Protein AF-A0A6B2BZ85-F1 (afdb_monomer_lite)

Sequence (159 aa):
MDSVDVLLFEHSIIRLKSKELSEIKNALDGFIPFNEFVINCHAKHEDEIVFPILMKKEEDDQEFIKYVKRISADHKLIATLGGNIEKWINEKNFEMLERRIPLYFKTLLEHNLNEEKDIFVRWKPEYAVPFKHIINSFGAENYRSITGASDEMILKYYL

Foldseek 3Di:
DFLLVVLVLVLVLLVVVLVQCLDVVSVLPPLLLVLLCVQQFNLCSCVVAQLVLQCVVPVVCPVLNVVSVVLNVVSVVLNVLSVVLVVCSVVVVVVCNNVRSNVSSVSVNVSSVCCVPRPSVSDDPVSGDQPLVSCVVSPVVSVCVRSVDDPCNCVVRRD

Structure (mmCIF, N/CA/C/O backbone):
data_AF-A0A6B2BZ85-F1
#
_entry.id   AF-A0A6B2BZ85-F1
#
loop_
_atom_site.group_PDB
_atom_site.id
_atom_site.type_symbol
_atom_site.label_atom_id
_atom_site.label_alt_id
_atom_site.label_comp_id
_atom_site.label_asym_id
_atom_site.label_entity_id
_atom_site.label_seq_id
_atom_site.pdbx_PDB_ins_code
_atom_site.Cartn_x
_atom_site.Cartn_y
_atom_site.Cartn_z
_atom_site.occupancy
_atom_site.B_iso_or_equiv
_atom_site.auth_seq_id
_atom_site.auth_comp_id
_atom_site.auth_asym_id
_atom_site.auth_atom_id
_atom_site.pdbx_PDB_model_num
ATOM 1 N N . MET A 1 1 ? 1.434 10.844 -15.929 1.00 71.62 1 MET A N 1
ATOM 2 C CA . MET A 1 1 ? 1.545 10.069 -14.693 1.00 71.62 1 MET A CA 1
ATOM 3 C C . MET A 1 1 ? 1.754 8.640 -15.126 1.00 71.62 1 MET A C 1
ATOM 5 O O . MET A 1 1 ? 0.877 8.100 -15.794 1.00 71.62 1 MET A O 1
ATOM 9 N N . ASP A 1 2 ? 2.950 8.110 -14.915 1.00 84.25 2 ASP A N 1
ATOM 10 C CA . ASP A 1 2 ? 3.211 6.685 -15.103 1.00 84.25 2 ASP A CA 1
ATOM 11 C C . ASP A 1 2 ? 2.876 5.892 -13.824 1.00 84.25 2 ASP A C 1
ATOM 13 O O . ASP A 1 2 ? 2.292 6.433 -12.884 1.00 84.25 2 ASP A O 1
ATOM 17 N N . SER A 1 3 ? 3.187 4.591 -13.808 1.00 87.62 3 SER A N 1
ATOM 18 C CA . SER A 1 3 ? 2.885 3.726 -12.660 1.00 87.62 3 SER A CA 1
ATOM 19 C C . SER A 1 3 ? 3.540 4.204 -11.361 1.00 87.62 3 SER A C 1
ATOM 21 O O . SER A 1 3 ? 2.891 4.176 -10.322 1.00 87.62 3 SER A O 1
ATOM 23 N N . VAL A 1 4 ? 4.792 4.665 -11.407 1.00 92.19 4 VAL A N 1
ATOM 24 C CA . VAL A 1 4 ? 5.512 5.099 -10.203 1.00 92.19 4 VAL A CA 1
ATOM 25 C C . VAL A 1 4 ? 5.047 6.476 -9.756 1.00 92.19 4 VAL A C 1
ATOM 27 O O . VAL A 1 4 ? 4.894 6.694 -8.558 1.00 92.19 4 VAL A O 1
ATOM 30 N N . ASP A 1 5 ? 4.732 7.383 -10.683 1.00 90.94 5 ASP A N 1
ATOM 31 C CA . ASP A 1 5 ? 4.134 8.667 -10.309 1.00 90.94 5 ASP A CA 1
ATOM 32 C C . ASP A 1 5 ? 2.831 8.477 -9.504 1.00 90.94 5 ASP A C 1
ATOM 34 O O . ASP A 1 5 ? 2.557 9.228 -8.565 1.00 90.94 5 ASP A O 1
ATOM 38 N N . VAL A 1 6 ? 2.024 7.470 -9.863 1.00 90.25 6 VAL A N 1
ATOM 39 C CA . VAL A 1 6 ? 0.812 7.123 -9.110 1.00 90.25 6 VAL A CA 1
ATOM 40 C C . VAL A 1 6 ? 1.142 6.570 -7.737 1.00 90.25 6 VAL A C 1
ATOM 42 O O . VAL A 1 6 ? 0.577 7.059 -6.765 1.00 90.25 6 VAL A O 1
ATOM 45 N N . LEU A 1 7 ? 2.065 5.617 -7.630 1.00 94.88 7 LEU A N 1
ATOM 46 C CA . LEU A 1 7 ? 2.458 5.064 -6.332 1.00 94.88 7 LEU A CA 1
ATOM 47 C C . LEU A 1 7 ? 3.015 6.156 -5.404 1.00 94.88 7 LEU A C 1
ATOM 49 O O . LEU A 1 7 ? 2.666 6.209 -4.231 1.00 94.88 7 LEU A O 1
ATOM 53 N N . LEU A 1 8 ? 3.773 7.123 -5.930 1.00 96.06 8 LEU A N 1
ATOM 54 C CA . LEU A 1 8 ? 4.251 8.286 -5.169 1.00 96.06 8 LEU A CA 1
ATOM 55 C C . LEU A 1 8 ? 3.119 9.226 -4.719 1.00 96.06 8 LEU A C 1
ATOM 57 O O . LEU A 1 8 ? 3.159 9.806 -3.621 1.00 96.06 8 LEU A O 1
ATOM 61 N N . PHE A 1 9 ? 2.095 9.397 -5.557 1.00 94.62 9 PHE A N 1
ATOM 62 C CA . PHE A 1 9 ? 0.868 10.079 -5.155 1.00 94.62 9 PHE A CA 1
ATOM 63 C C . PHE A 1 9 ? 0.168 9.306 -4.028 1.00 94.62 9 PHE A C 1
ATOM 65 O O . PHE A 1 9 ? -0.152 9.895 -2.994 1.00 94.62 9 PHE A O 1
ATOM 72 N N . GLU A 1 10 ? 0.016 7.992 -4.165 1.00 96.19 10 GLU A N 1
ATOM 73 C CA . GLU A 1 10 ? -0.595 7.117 -3.164 1.00 96.19 10 GLU A CA 1
ATOM 74 C C . GLU A 1 10 ? 0.182 7.113 -1.846 1.00 96.19 10 GLU A C 1
ATOM 76 O O . GLU A 1 10 ? -0.433 7.272 -0.797 1.00 96.19 10 GLU A O 1
ATOM 81 N N . HIS A 1 11 ? 1.516 7.093 -1.865 1.00 98.50 11 HIS A N 1
ATOM 82 C CA . HIS A 1 11 ? 2.356 7.267 -0.674 1.00 98.50 11 HIS A CA 1
ATOM 83 C C . HIS A 1 11 ? 2.076 8.591 0.032 1.00 98.50 11 HIS A C 1
ATOM 85 O O . HIS A 1 11 ? 2.084 8.686 1.263 1.00 98.50 11 HIS A O 1
ATOM 91 N N . SER A 1 12 ? 1.804 9.646 -0.738 1.00 98.19 12 SER A N 1
ATOM 92 C CA . SER A 1 12 ? 1.431 10.941 -0.175 1.00 98.19 12 SER A CA 1
ATOM 93 C C . SER A 1 12 ? 0.069 10.888 0.510 1.00 98.19 12 SER A C 1
ATOM 95 O O . SER A 1 12 ? -0.072 11.427 1.611 1.00 98.19 12 SER A O 1
ATOM 97 N N . ILE A 1 13 ? -0.897 10.174 -0.070 1.00 97.94 13 ILE A N 1
ATOM 98 C CA . ILE A 1 13 ? -2.193 9.902 0.561 1.00 97.94 13 ILE A CA 1
ATOM 99 C C . ILE A 1 13 ? -2.022 9.038 1.814 1.00 97.94 13 ILE A C 1
ATOM 101 O O . ILE A 1 13 ? -2.540 9.399 2.870 1.00 97.94 13 ILE A O 1
ATOM 105 N N . ILE A 1 14 ? -1.247 7.956 1.745 1.00 98.56 14 ILE A N 1
ATOM 106 C CA . ILE A 1 14 ? -0.941 7.061 2.865 1.00 98.56 14 ILE A CA 1
ATOM 107 C C . ILE A 1 14 ? -0.318 7.848 4.019 1.00 98.56 14 ILE A C 1
ATOM 109 O O . ILE A 1 14 ? -0.748 7.695 5.161 1.00 98.56 14 ILE A O 1
ATOM 113 N N . ARG A 1 15 ? 0.624 8.760 3.753 1.00 98.38 15 ARG A N 1
ATOM 114 C CA . ARG A 1 15 ? 1.203 9.657 4.769 1.00 98.38 15 ARG A CA 1
ATOM 115 C C . ARG A 1 15 ? 0.160 10.545 5.446 1.00 98.38 15 ARG A C 1
ATOM 117 O O . ARG A 1 15 ? 0.239 10.756 6.657 1.00 98.38 15 ARG A O 1
ATOM 124 N N . LEU A 1 16 ? -0.799 11.082 4.694 1.00 97.69 16 LEU A N 1
ATOM 125 C CA . LEU A 1 16 ? -1.871 11.916 5.248 1.00 97.69 16 LEU A CA 1
ATOM 126 C C . LEU A 1 16 ? -2.854 11.080 6.074 1.00 97.69 16 LEU A C 1
ATOM 128 O O . LEU A 1 16 ? -3.116 11.410 7.232 1.00 97.69 16 LEU A O 1
ATOM 132 N N . LYS A 1 17 ? -3.323 9.963 5.514 1.00 97.50 17 LYS A N 1
ATOM 133 C CA . LYS A 1 17 ? -4.248 9.036 6.168 1.00 97.50 17 LYS A CA 1
ATOM 134 C C . LYS A 1 17 ? -3.648 8.387 7.404 1.00 97.50 17 LYS A C 1
ATOM 136 O O . LYS A 1 17 ? -4.340 8.273 8.405 1.00 97.50 17 LYS A O 1
ATOM 141 N N . SER A 1 18 ? -2.355 8.074 7.402 1.00 96.75 18 SER A N 1
ATOM 142 C CA . SER A 1 18 ? -1.669 7.555 8.590 1.00 96.75 18 SER A CA 1
ATOM 143 C C . SER A 1 18 ? -1.749 8.524 9.767 1.00 96.75 18 SER A C 1
ATOM 145 O O . SER A 1 18 ? -1.922 8.092 10.901 1.00 96.75 18 SER A O 1
ATOM 147 N N . LYS A 1 19 ? -1.664 9.840 9.524 1.00 95.50 19 LYS A N 1
ATOM 148 C CA . LYS A 1 19 ? -1.819 10.851 10.583 1.00 95.50 19 LYS A CA 1
ATOM 149 C C . LYS A 1 19 ? -3.263 10.943 11.072 1.00 95.50 19 LYS A C 1
ATOM 151 O O . LYS A 1 19 ? -3.486 10.947 12.275 1.00 95.50 19 LYS A O 1
ATOM 156 N N . GLU A 1 20 ? -4.219 10.992 10.147 1.00 95.31 20 GLU A N 1
ATOM 157 C CA . GLU A 1 20 ? -5.658 11.054 10.446 1.00 95.31 20 GLU A CA 1
ATOM 158 C C . GLU A 1 20 ? -6.125 9.835 11.257 1.00 95.31 20 GLU A C 1
ATOM 160 O O . GLU A 1 20 ? -6.767 9.973 12.297 1.00 95.31 20 GLU A O 1
ATOM 165 N N . LEU A 1 21 ? -5.756 8.640 10.802 1.00 96.69 21 LEU A N 1
ATOM 166 C CA . LEU A 1 21 ? -6.185 7.357 11.352 1.00 96.69 21 LEU A CA 1
ATOM 167 C C . LEU A 1 21 ? -5.315 6.882 12.526 1.00 96.69 21 LEU A C 1
ATOM 169 O O . LEU A 1 21 ? -5.608 5.845 13.112 1.00 96.69 21 LEU A O 1
ATOM 173 N N . SER A 1 22 ? -4.262 7.618 12.902 1.00 91.56 22 SER A N 1
ATOM 174 C CA . SER A 1 22 ? -3.521 7.342 14.145 1.00 91.56 22 SER A CA 1
ATOM 175 C C . SER A 1 22 ? -4.372 7.606 15.390 1.00 91.56 22 SER A C 1
ATOM 177 O O . SER A 1 22 ? -4.123 7.029 16.447 1.00 91.56 22 SER A O 1
ATOM 179 N N . GLU A 1 23 ? -5.390 8.460 15.277 1.00 92.44 23 GLU A N 1
ATOM 180 C CA . GLU A 1 23 ? -6.392 8.641 16.319 1.00 92.44 23 GLU A CA 1
ATOM 181 C C . GLU A 1 23 ? -7.432 7.519 16.246 1.00 92.44 23 GLU A C 1
ATOM 183 O O . GLU A 1 23 ? -8.110 7.347 15.233 1.00 92.44 23 GLU A O 1
ATOM 188 N N . ILE A 1 24 ? -7.623 6.792 17.351 1.00 92.25 24 ILE A N 1
ATOM 189 C CA . ILE A 1 24 ? -8.527 5.629 17.397 1.00 92.25 24 ILE A CA 1
ATOM 190 C C . ILE A 1 24 ? -9.928 5.970 16.930 1.00 92.25 24 ILE A C 1
ATOM 192 O O . ILE A 1 24 ? -10.517 5.202 16.181 1.00 92.25 24 ILE A O 1
ATOM 196 N N . LYS A 1 25 ? -10.453 7.126 17.344 1.00 94.00 25 LYS A N 1
ATOM 197 C CA . LYS A 1 25 ? -11.792 7.561 16.951 1.00 94.00 25 LYS A CA 1
ATOM 198 C C . LYS A 1 25 ? -11.962 7.555 15.428 1.00 94.00 25 LYS A C 1
ATOM 200 O O . LYS A 1 25 ? -12.990 7.096 14.952 1.00 94.00 25 LYS A O 1
ATOM 205 N N . ASN A 1 26 ? -10.957 8.022 14.690 1.00 95.69 26 ASN A N 1
ATOM 206 C CA . ASN A 1 26 ? -10.994 8.064 13.229 1.00 95.69 26 ASN A CA 1
ATOM 207 C C . ASN A 1 26 ? -10.708 6.675 12.636 1.00 95.69 26 ASN A C 1
ATOM 209 O O . ASN A 1 26 ? -11.297 6.296 11.627 1.00 95.69 26 ASN A O 1
ATOM 213 N N . ALA A 1 27 ? -9.840 5.889 13.282 1.00 94.06 27 ALA A N 1
ATOM 214 C CA . ALA A 1 27 ? -9.513 4.530 12.857 1.00 94.06 27 ALA A CA 1
ATOM 215 C C . ALA A 1 27 ? -10.722 3.584 12.860 1.00 94.06 27 ALA A C 1
ATOM 217 O O . ALA A 1 27 ? -10.823 2.743 11.973 1.00 94.06 27 ALA A O 1
ATOM 218 N N . LEU A 1 28 ? -11.638 3.718 13.826 1.00 94.56 28 LEU A N 1
ATOM 219 C CA . LEU A 1 28 ? -12.817 2.846 13.928 1.00 94.56 28 LEU A CA 1
ATOM 220 C C . LEU A 1 28 ? -13.671 2.852 12.656 1.00 94.56 28 LEU A C 1
ATOM 222 O O . LEU A 1 28 ? -14.176 1.801 12.272 1.00 94.56 28 LEU A O 1
ATOM 226 N N . ASP A 1 29 ? -13.781 4.007 11.999 1.00 92.12 29 ASP A N 1
ATOM 227 C CA . ASP A 1 29 ? -14.596 4.167 10.794 1.00 92.12 29 ASP A CA 1
ATOM 228 C C . ASP A 1 29 ? -13.750 4.100 9.511 1.00 92.12 29 ASP A C 1
ATOM 230 O O . ASP A 1 29 ? -14.207 3.612 8.479 1.00 92.12 29 ASP A O 1
ATOM 234 N N . GLY A 1 30 ? -12.508 4.593 9.558 1.00 95.75 30 GLY A N 1
ATOM 235 C CA . GLY A 1 30 ? -11.684 4.792 8.365 1.00 95.75 30 GLY A CA 1
ATOM 236 C C . GLY A 1 30 ? -10.609 3.736 8.109 1.00 95.75 30 GLY A C 1
ATOM 237 O O . GLY A 1 30 ? -10.095 3.674 6.994 1.00 95.75 30 GLY A O 1
ATOM 238 N N . PHE A 1 31 ? -10.240 2.912 9.098 1.00 97.94 31 PHE A N 1
ATOM 239 C CA . PHE A 1 31 ? -9.100 2.000 8.952 1.00 97.94 31 PHE A CA 1
ATOM 240 C C . PHE A 1 31 ? -9.368 0.871 7.960 1.00 97.94 31 PHE A C 1
ATOM 242 O O . PHE A 1 31 ? -8.527 0.625 7.107 1.00 97.94 31 PHE A O 1
ATOM 249 N N . ILE A 1 32 ? -10.520 0.199 8.058 1.00 97.62 32 ILE A N 1
ATOM 250 C CA . ILE A 1 32 ? -10.862 -0.950 7.202 1.00 97.62 32 ILE A CA 1
ATOM 251 C C . ILE A 1 32 ? -10.793 -0.581 5.707 1.00 97.62 32 ILE A C 1
ATOM 253 O O . ILE A 1 32 ? -9.981 -1.177 5.003 1.00 97.62 32 ILE A O 1
ATOM 257 N N . PRO A 1 33 ? -11.533 0.432 5.204 1.00 97.19 33 PRO A N 1
ATOM 258 C CA . PRO A 1 33 ? -11.459 0.782 3.784 1.00 97.19 33 PRO A CA 1
ATOM 259 C C . PRO A 1 33 ? -10.059 1.258 3.369 1.00 97.19 33 PRO A C 1
ATOM 261 O O . PRO A 1 33 ? -9.607 0.978 2.260 1.00 97.19 33 PRO A O 1
ATOM 264 N N . PHE A 1 34 ? -9.334 1.943 4.260 1.00 98.25 34 PHE A N 1
ATOM 265 C CA . PHE A 1 34 ? -7.949 2.329 3.998 1.00 98.25 34 PHE A CA 1
ATOM 266 C C . PHE A 1 34 ? -7.016 1.112 3.873 1.00 98.25 34 PHE A C 1
ATOM 268 O O . PHE A 1 34 ? -6.195 1.063 2.960 1.00 98.25 34 PHE A O 1
ATOM 275 N N . ASN A 1 35 ? -7.145 0.120 4.754 1.00 98.12 35 ASN A N 1
ATOM 276 C CA . ASN A 1 35 ? -6.360 -1.110 4.704 1.00 98.12 35 ASN A CA 1
ATOM 277 C C . ASN A 1 35 ? -6.676 -1.918 3.437 1.00 98.12 35 ASN A C 1
ATOM 279 O O . ASN A 1 35 ? -5.760 -2.394 2.770 1.00 98.12 35 ASN A O 1
ATOM 283 N N . GLU A 1 36 ? -7.948 -1.996 3.038 1.00 97.56 36 GLU A N 1
ATOM 284 C CA . GLU A 1 36 ? -8.331 -2.610 1.764 1.00 97.56 36 GLU A CA 1
ATOM 285 C C . GLU A 1 36 ? -7.660 -1.925 0.569 1.00 97.56 36 GLU A C 1
ATOM 287 O O . GLU A 1 36 ? -7.207 -2.615 -0.341 1.00 97.56 36 GLU A O 1
ATOM 292 N N . PHE A 1 37 ? -7.547 -0.596 0.575 1.00 98.12 37 PHE A N 1
ATOM 293 C CA . PHE A 1 37 ? -6.807 0.141 -0.451 1.00 98.12 37 PHE A CA 1
ATOM 294 C C . PHE A 1 37 ? -5.314 -0.194 -0.456 1.00 98.12 37 PHE A C 1
ATOM 296 O O . PHE A 1 37 ? -4.768 -0.500 -1.519 1.00 98.12 37 PHE A O 1
ATOM 303 N N . VAL A 1 38 ? -4.666 -0.184 0.714 1.00 98.31 38 VAL A N 1
ATOM 304 C CA . VAL A 1 38 ? -3.232 -0.496 0.836 1.00 98.31 38 VAL A CA 1
ATOM 305 C C . VAL A 1 38 ? -2.932 -1.886 0.270 1.00 98.31 38 VAL A C 1
ATOM 307 O O . VAL A 1 38 ? -1.976 -2.044 -0.481 1.00 98.31 38 VAL A O 1
ATOM 310 N N . ILE A 1 39 ? -3.767 -2.884 0.568 1.00 97.62 39 ILE A N 1
ATOM 311 C CA . ILE A 1 39 ? -3.511 -4.273 0.166 1.00 97.62 39 ILE A CA 1
ATOM 312 C C . ILE A 1 39 ? -3.994 -4.582 -1.254 1.00 97.62 39 ILE A C 1
ATOM 314 O O . ILE A 1 39 ? -3.268 -5.189 -2.039 1.00 97.62 39 ILE A O 1
ATOM 318 N N . ASN A 1 40 ? -5.222 -4.194 -1.600 1.00 96.25 40 ASN A N 1
ATOM 319 C CA . ASN A 1 40 ? -5.876 -4.659 -2.827 1.00 96.25 40 ASN A CA 1
ATOM 320 C C . ASN A 1 40 ? -5.722 -3.702 -4.015 1.00 96.25 40 ASN A C 1
ATOM 322 O O . ASN A 1 40 ? -6.078 -4.079 -5.134 1.00 96.25 40 ASN A O 1
ATOM 326 N N . CYS A 1 41 ? -5.209 -2.491 -3.790 1.00 95.69 41 CYS A N 1
ATOM 327 C CA . CYS A 1 41 ? -4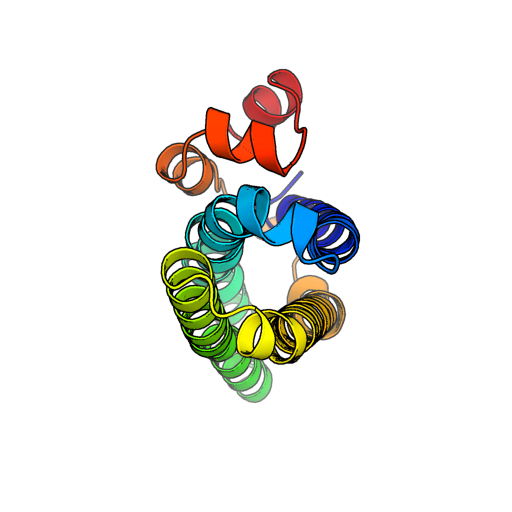.920 -1.525 -4.845 1.00 95.69 41 CYS A CA 1
ATOM 328 C C . CYS A 1 41 ? -3.421 -1.230 -4.919 1.00 95.69 41 CYS A C 1
ATOM 330 O O . CYS A 1 41 ? -2.788 -1.578 -5.911 1.00 95.69 41 CYS A O 1
ATOM 332 N N . HIS A 1 42 ? -2.869 -0.642 -3.860 1.00 97.31 42 HIS A N 1
ATOM 333 C CA . HIS A 1 42 ? -1.507 -0.111 -3.833 1.00 97.31 42 HIS A CA 1
ATOM 334 C C . HIS A 1 42 ? -0.441 -1.220 -3.930 1.00 97.31 42 HIS A C 1
ATOM 336 O O . HIS A 1 42 ? 0.208 -1.358 -4.967 1.00 97.31 42 HIS A O 1
ATOM 342 N N . ALA A 1 43 ? -0.375 -2.115 -2.937 1.00 97.81 43 ALA A N 1
ATOM 343 C CA . ALA A 1 43 ? 0.576 -3.234 -2.925 1.00 97.81 43 ALA A CA 1
ATOM 344 C C . ALA A 1 43 ? 0.400 -4.172 -4.133 1.00 97.81 43 ALA A C 1
ATOM 346 O O . ALA A 1 43 ? 1.355 -4.728 -4.676 1.00 97.81 43 ALA A O 1
ATOM 347 N N . LYS A 1 44 ? -0.845 -4.332 -4.601 1.00 95.94 44 LYS A N 1
ATOM 348 C CA . LYS A 1 44 ? -1.154 -5.121 -5.798 1.00 95.94 44 LYS A CA 1
ATOM 349 C C . LYS A 1 44 ? -0.556 -4.502 -7.064 1.00 95.94 44 LYS A C 1
ATOM 351 O O . LYS A 1 44 ? -0.062 -5.231 -7.922 1.00 95.94 44 LYS A O 1
ATOM 356 N N . HIS A 1 45 ? -0.585 -3.175 -7.192 1.00 95.00 45 HIS A N 1
ATOM 357 C CA . HIS A 1 45 ? 0.047 -2.459 -8.304 1.00 95.00 45 HIS A CA 1
ATOM 358 C C . HIS A 1 45 ? 1.561 -2.661 -8.307 1.00 95.00 45 HIS A C 1
ATOM 360 O O . HIS A 1 45 ? 2.144 -2.963 -9.353 1.00 95.00 45 HIS A O 1
ATOM 366 N N . GLU A 1 46 ? 2.191 -2.613 -7.144 1.00 97.50 46 GLU A N 1
ATOM 367 C CA . GLU A 1 46 ? 3.615 -2.907 -7.007 1.00 97.50 46 GLU A CA 1
ATOM 368 C C . GLU A 1 46 ? 3.952 -4.346 -7.403 1.00 97.50 46 GLU A C 1
ATOM 370 O O . GLU A 1 46 ? 4.767 -4.562 -8.306 1.00 97.50 46 GLU A O 1
ATOM 375 N N . ASP A 1 47 ? 3.282 -5.325 -6.796 1.00 97.44 47 ASP A N 1
ATOM 376 C CA . ASP A 1 47 ? 3.593 -6.747 -6.960 1.00 97.44 47 ASP A CA 1
ATOM 377 C C . ASP A 1 47 ? 3.260 -7.295 -8.355 1.00 97.44 47 ASP A C 1
ATOM 379 O O . ASP A 1 47 ? 3.973 -8.167 -8.860 1.00 97.44 47 ASP A O 1
ATOM 383 N N . GLU A 1 48 ? 2.189 -6.814 -8.994 1.00 95.31 48 GLU A N 1
ATOM 384 C CA . GLU A 1 48 ? 1.752 -7.325 -10.300 1.00 95.31 48 GLU A CA 1
ATOM 385 C C . GLU A 1 48 ? 2.395 -6.591 -11.480 1.00 95.31 48 GLU A C 1
ATOM 387 O O . GLU A 1 48 ? 2.484 -7.153 -12.575 1.00 95.31 48 GLU A O 1
ATOM 392 N N . ILE A 1 49 ? 2.857 -5.351 -11.280 1.00 93.94 49 ILE A N 1
ATOM 393 C CA . ILE A 1 49 ? 3.319 -4.495 -12.378 1.00 93.94 49 ILE A CA 1
ATOM 394 C C . ILE A 1 49 ? 4.733 -3.977 -12.137 1.00 93.94 49 ILE A C 1
ATOM 396 O O . ILE A 1 49 ? 5.647 -4.321 -12.892 1.00 93.94 49 ILE A O 1
ATOM 400 N N . VAL A 1 50 ? 4.931 -3.137 -11.120 1.00 96.25 50 VAL A N 1
ATOM 401 C CA . VAL A 1 50 ? 6.172 -2.359 -10.986 1.00 96.25 50 VAL A CA 1
ATOM 402 C C . VAL A 1 50 ? 7.357 -3.254 -10.631 1.00 96.25 50 VAL A C 1
ATOM 404 O O . VAL A 1 50 ? 8.381 -3.213 -11.320 1.00 96.25 50 VAL A O 1
ATOM 407 N N . PHE A 1 51 ? 7.223 -4.117 -9.625 1.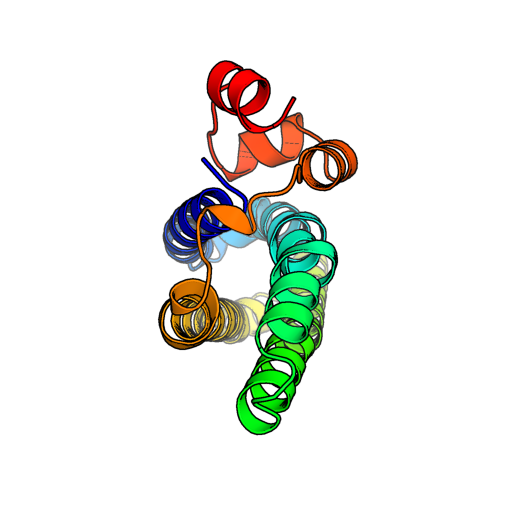00 97.69 51 PHE A N 1
ATOM 408 C CA . PHE A 1 51 ? 8.298 -5.011 -9.193 1.00 97.69 51 PHE A CA 1
ATOM 409 C C . PHE A 1 51 ? 8.688 -6.037 -10.265 1.00 97.69 51 PHE A C 1
ATOM 411 O O . PHE A 1 51 ? 9.890 -6.176 -10.517 1.00 97.69 51 PHE A O 1
ATOM 418 N N . PRO A 1 52 ? 7.755 -6.726 -10.959 1.00 97.31 52 PRO A N 1
ATOM 419 C CA . PRO A 1 52 ? 8.113 -7.613 -12.065 1.00 97.31 52 PRO A CA 1
ATOM 420 C C . PRO A 1 52 ? 8.882 -6.911 -13.186 1.00 97.31 52 PRO A C 1
ATOM 422 O O . PRO A 1 52 ? 9.849 -7.468 -13.711 1.00 97.31 52 PRO A O 1
ATOM 425 N N . ILE A 1 53 ? 8.482 -5.688 -13.548 1.00 96.94 53 ILE A N 1
ATOM 426 C CA . ILE A 1 53 ? 9.165 -4.916 -14.589 1.00 96.94 53 ILE A CA 1
ATOM 427 C C . ILE A 1 53 ? 10.575 -4.544 -14.136 1.00 96.94 53 ILE A C 1
ATOM 429 O O . ILE A 1 53 ? 11.521 -4.784 -14.884 1.00 96.94 53 ILE A O 1
ATOM 433 N N . LEU A 1 54 ? 10.736 -4.024 -12.918 1.00 97.06 54 LEU A N 1
ATOM 434 C CA . LEU A 1 54 ? 12.049 -3.663 -12.383 1.00 97.06 54 LEU A CA 1
ATOM 435 C C . LEU A 1 54 ? 12.978 -4.874 -12.280 1.00 97.06 54 LEU A C 1
ATOM 437 O O . LEU A 1 54 ? 14.101 -4.809 -12.766 1.00 97.06 54 LEU A O 1
ATOM 441 N N . MET A 1 55 ? 12.508 -6.005 -11.745 1.00 97.50 55 MET A N 1
ATOM 442 C CA . MET A 1 55 ? 13.317 -7.229 -11.667 1.00 97.50 55 MET A CA 1
ATOM 443 C C . MET A 1 55 ? 13.743 -7.747 -13.045 1.00 97.50 55 MET A C 1
ATOM 445 O O . MET A 1 55 ? 14.826 -8.307 -13.173 1.00 97.50 55 MET A O 1
ATOM 449 N N . LYS A 1 56 ? 12.912 -7.563 -14.079 1.00 97.31 56 LYS A N 1
ATOM 450 C CA . LYS A 1 56 ? 13.265 -7.921 -15.459 1.00 97.31 56 LYS A CA 1
ATOM 451 C C . LYS A 1 56 ? 14.273 -6.948 -16.074 1.00 97.31 56 LYS A C 1
ATOM 453 O O . LYS A 1 56 ? 15.100 -7.351 -16.881 1.00 97.31 56 LYS A O 1
ATOM 458 N N . LYS A 1 57 ? 14.166 -5.656 -15.768 1.00 96.12 57 LYS A N 1
ATOM 459 C CA . LYS A 1 57 ? 15.058 -4.620 -16.314 1.00 96.12 57 LYS A CA 1
ATOM 460 C C . LYS A 1 57 ? 16.423 -4.598 -15.634 1.00 96.12 57 LYS A C 1
ATOM 462 O O . LYS A 1 57 ? 17.402 -4.250 -16.279 1.00 96.12 57 LYS A O 1
ATOM 467 N N . GLU A 1 58 ? 16.468 -5.009 -14.376 1.00 95.00 58 GLU A N 1
ATOM 468 C CA . GLU A 1 58 ? 17.662 -5.092 -13.537 1.00 95.00 58 GLU A CA 1
ATOM 469 C C . GLU A 1 58 ? 18.087 -6.563 -13.343 1.00 95.00 58 GLU A C 1
ATOM 471 O O . GLU A 1 58 ? 18.548 -6.943 -12.269 1.00 95.00 58 GLU A O 1
ATOM 476 N N . GLU A 1 59 ? 17.895 -7.416 -14.362 1.00 95.56 59 GLU A N 1
ATOM 477 C CA . GLU A 1 59 ? 18.059 -8.877 -14.239 1.00 95.56 59 GLU A CA 1
ATOM 478 C C . GLU A 1 59 ? 19.483 -9.319 -13.850 1.00 95.56 59 GLU A C 1
ATOM 480 O O . GLU A 1 59 ? 19.667 -10.369 -13.228 1.00 95.56 59 GLU A O 1
ATOM 485 N N . ASP A 1 60 ? 20.482 -8.487 -14.145 1.00 97.31 60 ASP A N 1
ATOM 486 C CA . ASP A 1 60 ? 21.884 -8.723 -13.798 1.00 97.31 60 ASP A CA 1
ATOM 487 C C . ASP A 1 60 ? 22.218 -8.379 -12.329 1.00 97.31 60 ASP A C 1
ATOM 489 O O . ASP A 1 60 ? 23.208 -8.874 -11.785 1.00 97.31 60 ASP A O 1
ATOM 493 N N . ASP A 1 61 ? 21.395 -7.572 -11.648 1.00 97.62 61 ASP A N 1
ATOM 494 C CA . ASP A 1 61 ? 21.605 -7.163 -10.253 1.00 97.62 61 ASP A CA 1
ATOM 495 C C . ASP A 1 61 ? 20.835 -8.086 -9.291 1.00 97.62 61 ASP A C 1
ATOM 497 O O . ASP A 1 61 ? 19.723 -7.809 -8.830 1.00 97.62 61 ASP A O 1
ATOM 501 N N . GLN A 1 62 ? 21.445 -9.230 -8.976 1.00 97.62 62 GLN A N 1
ATOM 502 C CA . GLN A 1 62 ? 20.836 -10.255 -8.120 1.00 97.62 62 GLN A CA 1
ATOM 503 C C . GLN A 1 62 ? 20.556 -9.774 -6.687 1.00 97.62 62 GLN A C 1
ATOM 505 O O . GLN A 1 62 ? 19.591 -10.231 -6.065 1.00 97.62 62 GLN A O 1
ATOM 510 N N . GLU A 1 63 ? 21.360 -8.846 -6.162 1.00 97.75 63 GLU A N 1
ATOM 511 C CA . GLU A 1 63 ? 21.125 -8.271 -4.834 1.00 97.75 63 GLU A CA 1
ATOM 512 C C . GLU A 1 63 ? 19.908 -7.344 -4.853 1.00 97.75 63 GLU A C 1
ATOM 514 O O . GLU A 1 63 ? 19.060 -7.437 -3.962 1.00 97.75 63 GLU A O 1
ATOM 519 N N . PHE A 1 64 ? 19.745 -6.532 -5.903 1.00 97.88 64 PHE A N 1
ATOM 520 C CA . PHE A 1 64 ? 18.533 -5.736 -6.090 1.00 97.88 64 PHE A CA 1
ATOM 521 C C . PHE A 1 64 ? 17.283 -6.611 -6.226 1.00 97.88 64 PHE A C 1
ATOM 523 O O . PHE A 1 64 ? 16.294 -6.377 -5.535 1.00 97.88 64 PHE A O 1
ATOM 530 N N . ILE A 1 65 ? 17.320 -7.676 -7.031 1.00 98.06 65 ILE A N 1
ATOM 531 C CA . ILE A 1 65 ? 16.179 -8.600 -7.170 1.00 98.06 65 ILE A CA 1
ATOM 532 C C . ILE A 1 65 ? 15.797 -9.214 -5.821 1.00 98.06 65 ILE A C 1
ATOM 534 O O . ILE A 1 65 ? 14.616 -9.311 -5.476 1.00 98.06 65 ILE A O 1
ATOM 538 N N . LYS A 1 66 ? 16.789 -9.646 -5.038 1.00 97.88 66 LYS A N 1
ATOM 539 C CA . LYS A 1 66 ? 16.561 -10.186 -3.695 1.00 97.88 66 LYS A CA 1
ATOM 540 C C . LYS A 1 66 ? 15.959 -9.132 -2.766 1.00 97.88 66 LYS A C 1
ATOM 542 O O . LYS A 1 66 ? 15.077 -9.462 -1.972 1.00 97.88 66 LYS A O 1
ATOM 547 N N . TYR A 1 67 ? 16.406 -7.884 -2.880 1.00 97.75 67 TYR A N 1
ATOM 548 C CA . TYR A 1 67 ? 15.866 -6.759 -2.130 1.00 97.75 67 TYR A CA 1
ATOM 549 C C . TYR A 1 67 ? 14.399 -6.487 -2.475 1.00 97.75 67 TYR A C 1
ATOM 551 O O . TYR A 1 67 ? 13.568 -6.470 -1.571 1.00 97.75 67 TYR A O 1
ATOM 559 N N . VAL A 1 68 ? 14.054 -6.389 -3.763 1.00 97.94 68 VAL A N 1
ATOM 560 C CA . VAL A 1 68 ? 12.669 -6.202 -4.232 1.00 97.94 68 VAL A CA 1
ATOM 561 C C . VAL A 1 68 ? 11.766 -7.334 -3.735 1.00 97.94 68 VAL A C 1
ATOM 563 O O . VAL A 1 68 ? 10.697 -7.078 -3.194 1.00 97.94 68 VAL A O 1
ATOM 566 N N . LYS A 1 69 ? 12.215 -8.595 -3.812 1.00 97.69 69 LYS A N 1
ATOM 567 C CA . LYS A 1 69 ? 11.457 -9.743 -3.276 1.00 97.69 69 LYS A CA 1
ATOM 568 C C . LYS A 1 69 ? 11.231 -9.662 -1.768 1.00 97.69 69 LYS A C 1
ATOM 570 O O . LYS A 1 69 ? 10.199 -10.120 -1.284 1.00 97.69 69 LYS A O 1
ATOM 575 N N . ARG A 1 70 ? 12.196 -9.127 -1.016 1.00 97.38 70 ARG A N 1
ATOM 576 C CA . ARG A 1 70 ? 12.046 -8.904 0.426 1.00 97.38 70 ARG A CA 1
ATOM 577 C C . ARG A 1 70 ? 11.015 -7.810 0.698 1.00 97.38 70 ARG A C 1
ATOM 579 O O . ARG A 1 70 ? 10.161 -8.027 1.543 1.00 97.38 70 ARG A O 1
ATOM 586 N N . ILE A 1 71 ? 11.072 -6.696 -0.031 1.00 97.06 71 ILE A N 1
ATOM 587 C CA . ILE A 1 71 ? 10.103 -5.598 0.094 1.00 97.06 71 ILE A CA 1
ATOM 588 C C . ILE A 1 71 ? 8.686 -6.083 -0.253 1.00 97.06 71 ILE A C 1
ATOM 590 O O . ILE A 1 71 ? 7.784 -5.929 0.556 1.00 97.06 71 ILE A O 1
ATOM 594 N N . SER A 1 72 ? 8.511 -6.826 -1.348 1.00 97.06 72 SER A N 1
ATOM 595 C CA . SER A 1 72 ? 7.240 -7.497 -1.681 1.00 97.06 72 SER A CA 1
ATOM 596 C C . SER A 1 72 ? 6.748 -8.442 -0.570 1.00 97.06 72 SER A C 1
ATOM 598 O O . SER A 1 72 ? 5.556 -8.545 -0.281 1.00 97.06 72 SER A O 1
ATOM 600 N N . ALA A 1 73 ? 7.656 -9.131 0.132 1.00 96.38 73 ALA A N 1
ATOM 601 C CA . ALA A 1 73 ? 7.272 -9.967 1.269 1.00 96.38 73 ALA A CA 1
ATOM 602 C C . ALA A 1 73 ? 6.745 -9.151 2.466 1.00 96.38 73 ALA A C 1
ATOM 604 O O . ALA A 1 73 ? 5.918 -9.675 3.222 1.00 96.38 73 ALA A O 1
ATOM 605 N N . ASP A 1 74 ? 7.156 -7.889 2.620 1.00 97.00 74 ASP A N 1
ATOM 606 C CA . ASP A 1 74 ? 6.639 -6.996 3.660 1.00 97.00 74 ASP A CA 1
ATOM 607 C C . ASP A 1 74 ? 5.141 -6.703 3.454 1.00 97.00 74 ASP A C 1
ATOM 609 O O . ASP A 1 74 ? 4.421 -6.567 4.445 1.00 97.00 74 ASP A O 1
ATOM 613 N N . HIS A 1 75 ? 4.612 -6.751 2.221 1.00 98.19 75 HIS A N 1
ATOM 614 C CA . HIS A 1 75 ? 3.165 -6.628 1.966 1.00 98.19 75 HIS A CA 1
ATOM 615 C C . HIS A 1 75 ? 2.350 -7.680 2.724 1.00 98.19 75 HIS A C 1
ATOM 617 O O . HIS A 1 75 ? 1.273 -7.392 3.244 1.00 98.19 75 HIS A O 1
ATOM 623 N N . LYS A 1 76 ? 2.876 -8.905 2.871 1.00 96.19 76 LYS A N 1
ATOM 624 C CA . LYS A 1 76 ? 2.212 -9.962 3.656 1.00 96.19 76 LYS A CA 1
ATOM 625 C C . LYS A 1 76 ? 2.206 -9.647 5.148 1.00 96.19 76 LYS A C 1
ATOM 627 O O . LYS A 1 76 ? 1.233 -9.961 5.839 1.00 96.19 76 LYS A O 1
ATOM 632 N N . LEU A 1 77 ? 3.284 -9.047 5.654 1.00 96.06 77 LEU A N 1
ATOM 633 C CA . LEU A 1 77 ? 3.353 -8.589 7.038 1.00 96.06 77 LEU A CA 1
ATOM 634 C C . LEU A 1 77 ? 2.342 -7.462 7.273 1.00 96.06 77 LEU A C 1
ATOM 636 O O . LEU A 1 77 ? 1.566 -7.546 8.223 1.00 96.06 77 LEU A O 1
ATOM 640 N N . ILE A 1 78 ? 2.308 -6.462 6.390 1.00 98.31 78 ILE A N 1
ATOM 641 C CA . ILE A 1 78 ? 1.364 -5.339 6.449 1.00 98.31 78 ILE A CA 1
ATOM 642 C C . ILE A 1 78 ? -0.077 -5.858 6.393 1.00 98.31 78 ILE A C 1
ATOM 644 O O . ILE A 1 78 ? -0.861 -5.530 7.280 1.00 98.31 78 ILE A O 1
ATOM 648 N N . ALA A 1 79 ? -0.402 -6.762 5.462 1.00 97.81 79 ALA A N 1
ATOM 649 C CA . ALA A 1 79 ? -1.721 -7.395 5.373 1.00 97.81 79 ALA A CA 1
ATOM 650 C C .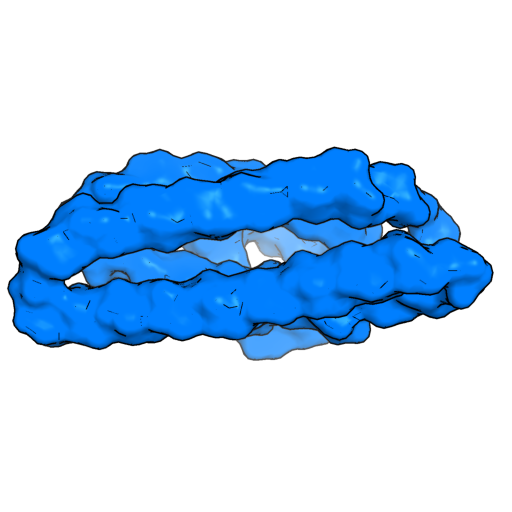 ALA A 1 79 ? -2.110 -8.127 6.667 1.00 97.81 79 ALA A C 1
ATOM 652 O O . ALA A 1 79 ? -3.236 -8.011 7.149 1.00 97.81 79 ALA A O 1
ATOM 653 N N . THR A 1 80 ? -1.165 -8.856 7.267 1.00 97.69 80 THR A N 1
ATOM 654 C CA . THR A 1 80 ? -1.395 -9.575 8.528 1.00 97.69 80 THR A CA 1
ATOM 655 C C . THR A 1 80 ? -1.639 -8.609 9.689 1.00 97.69 80 THR A C 1
ATOM 657 O O . THR A 1 80 ? -2.523 -8.837 10.516 1.00 97.69 80 THR A O 1
ATOM 660 N N . LEU A 1 81 ? -0.862 -7.528 9.782 1.00 97.44 81 LEU A N 1
ATOM 661 C CA . LEU A 1 81 ? -1.055 -6.496 10.801 1.00 97.44 81 LEU A CA 1
ATOM 662 C C . LEU A 1 81 ? -2.401 -5.786 10.617 1.00 97.44 81 LEU A C 1
ATOM 664 O O . LEU A 1 81 ? -3.131 -5.631 11.596 1.00 97.44 81 LEU A O 1
ATOM 668 N N . GLY A 1 82 ? -2.744 -5.431 9.377 1.00 97.94 82 GLY A N 1
ATOM 669 C CA . GLY A 1 82 ? -4.015 -4.820 9.002 1.00 97.94 82 GLY A CA 1
ATOM 670 C C . GLY A 1 82 ? -5.206 -5.684 9.401 1.00 97.94 82 GLY A C 1
ATOM 671 O O . GLY A 1 82 ? -6.026 -5.250 10.204 1.00 97.94 82 GLY A O 1
ATOM 672 N N . GLY A 1 83 ? -5.241 -6.949 8.974 1.00 98.06 83 GLY A N 1
ATOM 673 C CA . GLY A 1 83 ? -6.336 -7.869 9.311 1.00 98.06 83 GLY A CA 1
ATOM 674 C C . GLY A 1 83 ? -6.504 -8.112 10.818 1.00 98.06 83 GLY A C 1
ATOM 675 O O . GLY A 1 83 ? -7.622 -8.266 11.312 1.00 98.06 83 GLY A O 1
AT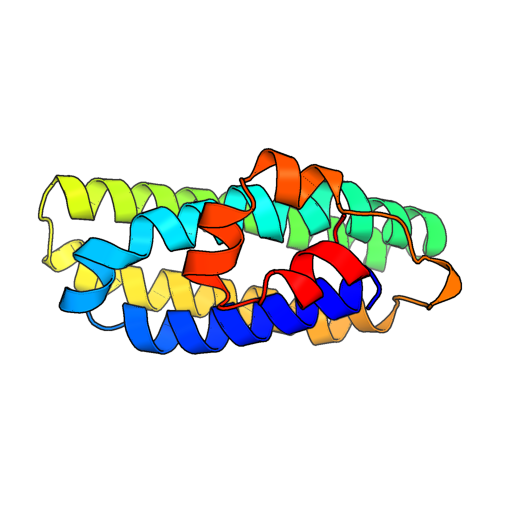OM 676 N N . ASN A 1 84 ? -5.413 -8.088 11.592 1.00 98.06 84 ASN A N 1
ATOM 677 C CA . ASN A 1 84 ? -5.511 -8.138 13.053 1.00 98.06 84 ASN A CA 1
ATOM 678 C C . ASN A 1 84 ? -6.155 -6.869 13.637 1.00 98.06 84 ASN A C 1
ATOM 680 O O . ASN A 1 84 ? -6.958 -6.971 14.564 1.00 98.06 84 ASN A O 1
ATOM 684 N N . ILE A 1 85 ? -5.834 -5.688 13.099 1.00 98.19 85 ILE A N 1
ATOM 685 C CA . ILE A 1 85 ? -6.462 -4.427 13.513 1.00 98.19 85 ILE A CA 1
ATOM 686 C C . ILE A 1 85 ? -7.952 -4.432 13.176 1.00 98.19 85 ILE A C 1
ATOM 688 O O . ILE A 1 85 ? -8.756 -4.120 14.051 1.00 98.19 85 ILE A O 1
ATOM 692 N N . GLU A 1 86 ? -8.337 -4.857 11.972 1.00 97.75 86 GLU A N 1
ATOM 693 C CA . GLU A 1 86 ? -9.749 -4.990 11.586 1.00 97.75 86 GLU A CA 1
ATOM 694 C C . GLU A 1 86 ? -10.516 -5.894 12.557 1.00 97.75 86 GLU A C 1
ATOM 696 O O . GLU A 1 86 ? -11.599 -5.546 13.035 1.00 97.75 86 GLU A O 1
ATOM 701 N N . LYS A 1 87 ? -9.922 -7.035 12.927 1.00 98.00 87 LYS A N 1
ATOM 702 C CA . LYS A 1 87 ? -10.483 -7.927 13.943 1.00 98.00 87 LYS A CA 1
ATOM 703 C C . LYS A 1 87 ? -10.690 -7.205 15.280 1.00 98.00 87 LYS A C 1
ATOM 705 O O . LYS A 1 87 ? -11.774 -7.297 15.852 1.00 98.00 87 LYS A O 1
ATOM 710 N N . TRP A 1 88 ? -9.694 -6.471 15.774 1.00 97.88 88 TRP A N 1
ATOM 711 C CA . TRP A 1 88 ? -9.807 -5.750 17.048 1.00 97.88 88 TRP A CA 1
ATOM 712 C C . TRP A 1 88 ? -10.805 -4.589 17.008 1.00 97.88 88 TRP A C 1
ATOM 714 O O . TRP A 1 88 ? -11.438 -4.322 18.029 1.00 97.88 88 TRP A O 1
ATOM 724 N N . ILE A 1 89 ? -10.994 -3.934 15.857 1.00 96.88 89 ILE A N 1
ATOM 725 C CA . ILE A 1 89 ? -12.064 -2.943 15.654 1.00 96.88 89 ILE A CA 1
ATOM 726 C C . ILE A 1 89 ? -13.426 -3.615 15.851 1.00 96.88 89 ILE A C 1
ATOM 728 O O . ILE A 1 89 ? -14.230 -3.154 16.664 1.00 96.88 89 ILE A O 1
ATOM 732 N N . ASN A 1 90 ? -13.653 -4.751 15.188 1.00 96.25 90 ASN A N 1
ATOM 733 C CA . ASN A 1 90 ? -14.907 -5.503 15.282 1.00 96.25 90 ASN A CA 1
ATOM 734 C C . ASN A 1 90 ? -15.178 -6.032 16.702 1.00 96.25 90 ASN A C 1
ATOM 736 O O . ASN A 1 90 ? -16.318 -6.033 17.166 1.00 96.25 90 ASN A O 1
ATOM 740 N N . GLU A 1 91 ? -14.128 -6.435 17.418 1.00 97.31 91 GLU A N 1
ATOM 741 C CA . GLU A 1 91 ? -14.196 -6.887 18.814 1.00 97.31 91 GLU A CA 1
ATOM 742 C C . GLU A 1 91 ? -14.263 -5.733 19.832 1.00 97.31 91 GLU A C 1
ATOM 744 O O . GLU A 1 91 ? -14.407 -5.984 21.029 1.00 97.31 91 GLU A O 1
ATOM 749 N N . LYS A 1 92 ? -14.157 -4.470 19.388 1.00 95.69 92 LYS A N 1
ATOM 750 C CA . LYS A 1 92 ? -14.043 -3.274 20.246 1.00 95.69 92 LYS A CA 1
ATOM 751 C C . LYS A 1 92 ? -12.899 -3.377 21.266 1.00 95.69 92 LYS A C 1
ATOM 753 O O . LYS A 1 92 ? -13.005 -2.906 22.400 1.00 95.69 92 LYS A O 1
ATOM 758 N N . ASN A 1 93 ? -11.789 -3.994 20.869 1.00 96.88 93 ASN A N 1
ATOM 759 C CA . ASN A 1 93 ? -10.617 -4.198 21.715 1.00 96.88 93 ASN A CA 1
ATOM 760 C C . ASN A 1 93 ? -9.691 -2.969 21.683 1.00 96.88 93 ASN A C 1
ATOM 762 O O . ASN A 1 93 ? -8.626 -2.980 21.062 1.00 96.88 93 ASN A O 1
ATOM 766 N N . PHE A 1 94 ? -10.113 -1.893 22.349 1.00 95.25 94 PHE A N 1
ATOM 767 C CA . PHE A 1 94 ? -9.421 -0.599 22.307 1.00 95.25 94 PHE A CA 1
ATOM 768 C C . PHE A 1 94 ? -7.978 -0.645 22.828 1.00 95.25 94 PHE A C 1
ATOM 770 O O . PHE A 1 94 ? -7.122 0.019 22.253 1.00 95.25 94 PHE A O 1
ATOM 777 N N . GLU A 1 95 ? -7.674 -1.475 23.834 1.00 96.44 95 GLU A N 1
ATOM 778 C CA . GLU A 1 95 ? -6.301 -1.636 24.344 1.00 96.44 95 GLU A CA 1
ATOM 779 C C . GLU A 1 95 ? -5.346 -2.122 23.242 1.00 96.44 95 GLU A C 1
ATOM 781 O O . GLU A 1 95 ? -4.225 -1.627 23.097 1.00 96.44 95 GLU A O 1
ATOM 786 N N . MET A 1 96 ? -5.788 -3.094 22.438 1.00 97.00 96 MET A N 1
ATOM 787 C CA . MET A 1 96 ? -4.981 -3.593 21.328 1.00 97.00 96 MET A CA 1
ATOM 788 C C . MET A 1 96 ? -4.865 -2.563 20.208 1.00 97.00 96 MET A C 1
ATOM 790 O O . MET A 1 96 ? -3.779 -2.413 19.647 1.00 97.00 96 MET A O 1
ATOM 794 N N . LEU A 1 97 ? -5.936 -1.820 19.919 1.00 96.88 97 LEU A N 1
ATOM 795 C CA . LEU A 1 97 ? -5.921 -0.755 18.913 1.00 96.88 97 LEU A CA 1
ATOM 796 C C . LEU A 1 97 ? -4.917 0.350 19.270 1.00 96.88 97 LEU A C 1
ATOM 798 O O . LEU A 1 97 ? -4.082 0.684 18.429 1.00 96.88 97 LEU A O 1
ATOM 802 N N . GLU A 1 98 ? -4.914 0.828 20.521 1.00 95.31 98 GLU A N 1
ATOM 803 C CA . GLU A 1 98 ? -3.957 1.829 21.034 1.00 95.31 98 GLU A CA 1
ATOM 804 C C . GLU A 1 98 ? -2.505 1.416 20.806 1.00 95.31 98 GLU A C 1
ATOM 806 O O . GLU A 1 98 ? -1.661 2.232 20.438 1.00 95.31 98 GLU A O 1
ATOM 811 N N . ARG A 1 99 ? -2.203 0.130 20.993 1.00 94.56 99 ARG A N 1
ATOM 812 C CA . ARG A 1 99 ? -0.836 -0.382 20.856 1.00 94.56 99 ARG A CA 1
ATOM 813 C C . ARG A 1 99 ? -0.444 -0.677 19.416 1.00 94.56 99 ARG A C 1
ATOM 815 O O . ARG A 1 99 ? 0.740 -0.615 19.087 1.00 94.56 99 ARG A O 1
ATOM 822 N N . ARG A 1 100 ? -1.392 -1.091 18.573 1.00 96.06 100 ARG A N 1
ATOM 823 C CA . ARG A 1 100 ? -1.082 -1.725 17.282 1.00 96.06 100 ARG A CA 1
ATOM 824 C C . ARG A 1 100 ? -1.272 -0.815 16.083 1.00 96.06 100 ARG A C 1
ATOM 826 O O . ARG A 1 100 ? -0.497 -0.955 15.141 1.00 96.06 100 ARG A O 1
ATOM 833 N N . ILE A 1 101 ? -2.190 0.149 16.140 1.00 96.50 101 ILE A N 1
ATOM 834 C CA . ILE A 1 101 ? -2.354 1.151 15.077 1.00 96.50 101 ILE A CA 1
ATOM 835 C C . ILE A 1 101 ? -1.049 1.936 14.828 1.00 96.50 101 ILE A C 1
ATOM 837 O O . ILE A 1 101 ? -0.613 1.993 13.675 1.00 96.50 101 ILE A O 1
ATOM 841 N N . PRO A 1 102 ? -0.345 2.461 15.857 1.00 95.00 102 PRO A N 1
ATOM 842 C CA . PRO A 1 102 ? 0.910 3.180 15.633 1.00 95.00 102 PRO A CA 1
ATOM 843 C C . PRO A 1 102 ? 1.996 2.305 15.001 1.00 95.00 102 PRO A C 1
ATOM 845 O O . PRO A 1 102 ? 2.769 2.777 14.170 1.00 95.00 102 PRO A O 1
ATOM 848 N N . LEU A 1 103 ? 2.052 1.023 15.380 1.00 95.00 103 LEU A N 1
ATOM 849 C CA . LEU A 1 103 ? 3.014 0.078 14.817 1.00 95.00 103 LEU A CA 1
ATOM 850 C C . LEU A 1 103 ? 2.717 -0.207 13.343 1.00 95.00 103 LEU A C 1
ATOM 852 O O . LEU A 1 103 ? 3.642 -0.179 12.541 1.00 95.00 103 LEU A O 1
ATOM 856 N N . TYR A 1 104 ? 1.449 -0.434 12.990 1.00 98.00 104 TYR A N 1
ATOM 857 C CA . TYR A 1 104 ? 1.035 -0.636 11.602 1.00 98.00 104 TYR A CA 1
ATOM 858 C C . TYR A 1 104 ? 1.450 0.543 10.720 1.00 98.00 104 TYR A C 1
ATOM 860 O O . TYR A 1 104 ? 2.147 0.344 9.727 1.00 98.00 104 TYR A O 1
ATOM 868 N N . PHE A 1 105 ? 1.105 1.775 11.114 1.00 98.25 105 PHE A N 1
ATOM 869 C CA . PHE A 1 105 ? 1.461 2.951 10.320 1.00 98.25 105 PHE A CA 1
ATOM 870 C C . PHE A 1 105 ? 2.963 3.191 10.275 1.00 98.25 105 PHE A C 1
ATOM 872 O O . PHE A 1 105 ? 3.484 3.544 9.224 1.00 98.25 105 PHE A O 1
ATOM 879 N N . LYS A 1 106 ? 3.688 2.955 11.373 1.00 97.12 106 LYS A N 1
ATOM 880 C CA . LYS A 1 106 ? 5.149 3.025 11.351 1.00 97.12 106 LYS A CA 1
ATOM 881 C C . LYS A 1 106 ? 5.731 2.057 10.317 1.00 97.12 106 LYS A C 1
ATOM 883 O O . LYS A 1 106 ? 6.539 2.480 9.500 1.00 97.12 106 LYS A O 1
ATOM 888 N N . THR A 1 107 ? 5.299 0.796 10.328 1.00 97.75 107 THR A N 1
ATOM 889 C CA . THR A 1 107 ? 5.765 -0.222 9.377 1.00 97.75 107 THR A CA 1
ATOM 890 C C . THR A 1 107 ? 5.418 0.146 7.936 1.00 97.75 107 THR A C 1
ATOM 892 O O . THR A 1 107 ? 6.298 0.090 7.086 1.00 97.75 107 THR A O 1
ATOM 895 N N . LEU A 1 108 ? 4.181 0.576 7.669 1.00 98.56 108 LEU A N 1
ATOM 896 C CA . LEU A 1 108 ? 3.744 0.991 6.333 1.00 98.56 108 LEU A CA 1
ATOM 897 C C . LEU A 1 108 ? 4.559 2.184 5.806 1.00 98.56 108 LEU A C 1
ATOM 899 O O . LEU A 1 108 ? 5.040 2.163 4.680 1.00 98.56 108 LEU A O 1
ATOM 903 N N . LEU A 1 109 ? 4.774 3.205 6.637 1.00 98.50 109 LEU A N 1
ATOM 904 C CA . LEU A 1 109 ? 5.525 4.397 6.240 1.00 98.50 109 LEU A CA 1
ATOM 905 C C . LEU A 1 109 ? 7.023 4.125 6.055 1.00 98.50 109 LEU A C 1
ATOM 907 O O . LEU A 1 109 ? 7.641 4.705 5.166 1.00 98.50 109 LEU A O 1
ATOM 911 N N . GLU A 1 110 ? 7.620 3.269 6.888 1.00 98.31 110 GLU A N 1
ATOM 912 C CA . GLU A 1 110 ? 9.013 2.836 6.716 1.00 98.31 110 GLU A CA 1
ATOM 913 C C . GLU A 1 110 ? 9.185 2.014 5.434 1.00 98.31 110 GLU A C 1
ATOM 915 O O . GLU A 1 110 ? 10.165 2.207 4.717 1.00 98.31 110 GLU A O 1
ATOM 920 N N . HIS A 1 111 ? 8.224 1.145 5.126 1.00 98.38 111 HIS A N 1
ATOM 921 C CA . HIS A 1 111 ? 8.184 0.375 3.889 1.00 98.38 111 HIS A CA 1
ATOM 922 C C . HIS A 1 111 ? 8.107 1.290 2.654 1.00 98.38 111 HIS A C 1
ATOM 924 O O . HIS A 1 111 ? 9.032 1.260 1.840 1.00 98.38 111 HIS A O 1
ATOM 930 N N . ASN A 1 112 ? 7.131 2.207 2.601 1.00 98.50 112 ASN A N 1
ATOM 931 C CA . ASN A 1 112 ? 7.004 3.177 1.506 1.00 98.50 112 ASN A CA 1
ATOM 932 C C . ASN A 1 112 ? 8.259 4.042 1.322 1.00 98.50 112 ASN A C 1
ATOM 934 O O . ASN A 1 112 ? 8.667 4.341 0.202 1.00 98.50 112 ASN A O 1
ATOM 938 N N . LEU A 1 113 ? 8.924 4.428 2.414 1.00 98.38 113 LEU A N 1
ATOM 939 C CA . LEU A 1 113 ? 10.167 5.194 2.336 1.00 98.38 113 LEU A CA 1
ATOM 940 C C . LEU A 1 113 ? 11.317 4.398 1.699 1.00 98.38 113 LEU A C 1
ATOM 942 O O . LEU A 1 113 ? 12.153 4.984 1.009 1.00 98.38 113 LEU A O 1
ATOM 946 N N . ASN A 1 114 ? 11.394 3.093 1.957 1.00 98.19 114 ASN A N 1
ATOM 947 C CA . ASN A 1 114 ? 12.415 2.233 1.358 1.00 98.19 114 ASN A CA 1
ATOM 948 C C . ASN A 1 114 ? 12.151 2.041 -0.139 1.00 98.19 114 ASN A C 1
ATOM 950 O O . ASN A 1 114 ? 13.083 2.089 -0.937 1.00 98.19 114 ASN A O 1
ATOM 954 N N . GLU A 1 115 ? 10.889 1.895 -0.538 1.00 98.38 115 GLU A N 1
ATOM 955 C CA . GLU A 1 115 ? 10.502 1.837 -1.950 1.00 98.38 115 GLU A CA 1
ATOM 956 C C . GLU A 1 115 ? 10.894 3.115 -2.686 1.00 98.38 115 GLU A C 1
ATOM 958 O O . GLU A 1 115 ? 11.593 3.051 -3.698 1.00 98.38 115 GLU A O 1
ATOM 963 N N . GLU A 1 116 ? 10.534 4.275 -2.129 1.00 98.31 116 GLU A N 1
ATOM 964 C CA . GLU A 1 116 ? 10.871 5.587 -2.687 1.00 98.31 116 GLU A CA 1
ATOM 965 C C . GLU A 1 116 ? 12.381 5.769 -2.880 1.00 98.31 116 GLU A C 1
ATOM 967 O O . GLU A 1 116 ? 12.806 6.328 -3.889 1.00 98.31 116 GLU A O 1
ATOM 972 N N . LYS A 1 117 ? 13.195 5.315 -1.918 1.00 97.75 117 LYS A N 1
ATOM 973 C CA . LYS A 1 117 ? 14.651 5.530 -1.914 1.00 97.75 117 LYS A CA 1
ATOM 974 C C . LYS A 1 117 ? 15.434 4.525 -2.741 1.00 97.75 117 LYS A C 1
ATOM 976 O O . LYS A 1 117 ? 16.433 4.906 -3.346 1.00 97.75 117 LYS A O 1
ATOM 981 N N . ASP A 1 118 ? 15.008 3.268 -2.740 1.00 96.62 118 ASP A N 1
ATOM 982 C CA . ASP A 1 118 ? 15.840 2.162 -3.213 1.00 96.62 118 ASP A CA 1
ATOM 983 C C . ASP A 1 118 ? 15.264 1.476 -4.459 1.00 96.62 118 ASP A C 1
ATOM 985 O O . ASP A 1 118 ? 16.024 0.923 -5.258 1.00 96.62 118 ASP A O 1
ATOM 989 N N . ILE A 1 119 ? 13.937 1.510 -4.644 1.00 97.25 119 ILE A N 1
ATOM 990 C CA . ILE A 1 119 ? 13.245 0.812 -5.738 1.00 97.25 119 ILE A CA 1
ATOM 991 C C . ILE A 1 119 ? 12.804 1.797 -6.819 1.00 97.25 119 ILE A C 1
ATOM 993 O O . ILE A 1 119 ? 13.232 1.684 -7.968 1.00 97.25 119 ILE A O 1
ATOM 997 N N . PHE A 1 120 ? 11.983 2.786 -6.470 1.00 96.94 120 PHE A N 1
ATOM 998 C CA . PHE A 1 120 ? 11.384 3.712 -7.432 1.00 96.94 120 PHE A CA 1
ATOM 999 C C . PHE A 1 120 ? 12.422 4.605 -8.115 1.00 96.94 120 PHE A C 1
ATOM 1001 O O . PHE A 1 120 ? 12.229 4.992 -9.263 1.00 96.94 120 PHE A O 1
ATOM 1008 N N . VAL A 1 121 ? 13.580 4.835 -7.485 1.00 96.06 121 VAL A N 1
ATOM 1009 C CA . VAL A 1 121 ? 14.726 5.521 -8.114 1.00 96.06 121 VAL A CA 1
ATOM 1010 C C . VAL A 1 121 ? 15.280 4.798 -9.345 1.00 96.06 121 VAL A C 1
ATOM 1012 O O . VAL A 1 121 ? 15.943 5.426 -10.169 1.00 96.06 121 VAL A O 1
ATOM 1015 N N . ARG A 1 122 ? 15.037 3.487 -9.480 1.00 95.88 122 ARG A N 1
ATOM 1016 C CA . ARG A 1 122 ? 15.456 2.693 -10.646 1.00 95.88 122 ARG A CA 1
ATOM 1017 C C . ARG A 1 122 ? 14.416 2.681 -11.764 1.00 95.88 122 ARG A C 1
ATOM 1019 O O . ARG A 1 122 ? 14.690 2.169 -12.850 1.00 95.88 122 ARG A O 1
ATOM 1026 N N . TRP A 1 123 ? 13.228 3.230 -11.520 1.00 95.88 123 TRP A N 1
ATOM 1027 C CA . TRP A 1 123 ? 12.199 3.344 -12.540 1.00 95.88 123 TRP A CA 1
ATOM 1028 C C . TRP A 1 123 ? 12.600 4.358 -13.608 1.00 95.88 123 TRP A C 1
ATOM 1030 O O . TRP A 1 123 ? 13.163 5.412 -13.312 1.00 95.88 123 TRP A O 1
ATOM 1040 N N . LYS A 1 124 ? 12.297 4.039 -14.866 1.00 93.75 124 LYS A N 1
ATOM 1041 C CA . LYS A 1 124 ? 12.563 4.917 -16.003 1.00 93.75 124 LYS A CA 1
ATOM 1042 C C . LYS A 1 124 ? 11.290 5.125 -16.821 1.00 93.75 124 LYS A C 1
ATOM 1044 O O . LYS A 1 124 ? 10.489 4.192 -16.908 1.00 93.75 124 LYS A O 1
ATOM 1049 N N . PRO A 1 125 ? 11.104 6.292 -17.465 1.00 88.19 125 PRO A N 1
ATOM 1050 C CA . PRO A 1 125 ? 9.886 6.594 -18.221 1.00 88.19 125 PRO A CA 1
ATOM 1051 C C . PRO A 1 125 ? 9.542 5.556 -19.299 1.00 88.19 125 PRO A C 1
ATOM 1053 O O . PRO A 1 125 ? 8.372 5.302 -19.571 1.00 88.19 125 PRO A O 1
ATOM 1056 N N . GLU A 1 126 ? 10.541 4.908 -19.901 1.00 90.19 126 GLU A N 1
ATOM 1057 C CA . GLU A 1 126 ? 10.343 3.849 -20.895 1.00 90.19 126 GLU A CA 1
ATOM 1058 C C . GLU A 1 126 ? 9.756 2.543 -20.326 1.00 90.19 126 GLU A C 1
ATOM 1060 O O . GLU A 1 126 ? 9.416 1.638 -21.089 1.00 90.19 126 GLU A O 1
ATOM 1065 N N . TYR A 1 127 ? 9.645 2.416 -19.001 1.00 90.88 127 TYR A N 1
ATOM 1066 C CA . TYR A 1 127 ? 9.013 1.279 -18.326 1.00 90.88 127 TYR A CA 1
ATOM 1067 C C . TYR A 1 127 ? 7.510 1.489 -18.115 1.00 90.88 127 TYR A C 1
ATOM 1069 O O . TYR A 1 127 ? 6.829 0.571 -17.661 1.00 90.88 127 TYR A O 1
ATOM 1077 N N . ALA A 1 128 ? 6.988 2.675 -18.447 1.00 84.31 128 ALA A N 1
ATOM 1078 C CA . ALA A 1 128 ? 5.587 3.022 -18.275 1.00 84.31 128 ALA A CA 1
ATOM 1079 C C . ALA A 1 128 ? 4.661 2.000 -18.948 1.00 84.31 128 ALA A C 1
ATOM 1081 O O . ALA A 1 128 ? 4.724 1.755 -20.155 1.00 84.31 128 ALA A O 1
ATOM 1082 N N . VAL A 1 129 ? 3.759 1.434 -18.150 1.00 81.88 129 VAL A N 1
ATOM 1083 C CA . VAL A 1 129 ? 2.718 0.512 -18.603 1.00 81.88 129 VAL A CA 1
ATOM 1084 C C . VAL A 1 129 ? 1.355 0.921 -18.043 1.00 81.88 129 VAL A C 1
ATOM 1086 O O . VAL A 1 129 ? 1.294 1.569 -16.993 1.00 81.88 129 VAL A O 1
ATOM 1089 N N . PRO A 1 130 ? 0.248 0.549 -18.710 1.00 75.81 130 PRO A N 1
ATOM 1090 C CA . PRO A 1 130 ? -1.092 0.798 -18.190 1.00 75.81 130 PRO A CA 1
ATOM 1091 C C . PRO A 1 130 ? -1.379 -0.027 -16.927 1.00 75.81 130 PRO A C 1
ATOM 1093 O O . PRO A 1 130 ? -1.253 -1.249 -16.933 1.00 75.81 130 PRO A O 1
ATOM 1096 N N . PHE A 1 131 ? -1.865 0.625 -15.874 1.00 77.50 131 PHE A N 1
ATOM 1097 C CA . PHE A 1 131 ? -2.198 0.008 -14.576 1.00 77.50 131 PHE A CA 1
ATOM 1098 C C . PHE A 1 131 ? -3.681 0.184 -14.188 1.00 77.50 131 PHE A C 1
ATOM 1100 O O . PHE A 1 131 ? -4.141 -0.298 -13.157 1.00 77.50 131 PHE A O 1
ATOM 1107 N N . LYS A 1 132 ? -4.466 0.786 -15.094 1.00 79.94 132 LYS A N 1
ATOM 1108 C CA . LYS A 1 132 ? -5.930 0.953 -15.060 1.00 79.94 132 LYS A CA 1
ATOM 1109 C C . LYS A 1 132 ? -6.704 -0.235 -14.483 1.00 79.94 132 LYS A C 1
ATOM 1111 O O . LYS A 1 132 ? -7.676 -0.066 -13.751 1.00 79.94 132 LYS A O 1
ATOM 1116 N N . HIS A 1 133 ? -6.322 -1.449 -14.873 1.00 79.81 133 HIS A N 1
ATOM 1117 C CA . HIS A 1 133 ? -7.054 -2.659 -14.515 1.00 79.81 133 HIS A CA 1
ATOM 1118 C C . HIS A 1 133 ? -7.062 -2.918 -13.002 1.00 79.81 133 HIS A C 1
ATOM 1120 O O . HIS A 1 133 ? -8.035 -3.481 -12.505 1.00 79.81 133 HIS A O 1
ATOM 1126 N N . ILE A 1 134 ? -6.043 -2.464 -12.265 1.00 81.44 134 ILE A N 1
ATOM 1127 C CA . ILE A 1 134 ? -5.952 -2.645 -10.812 1.00 81.44 134 ILE A CA 1
ATOM 1128 C C . ILE A 1 134 ? -6.932 -1.720 -10.098 1.00 81.44 134 ILE A C 1
ATOM 1130 O O . ILE A 1 134 ? -7.764 -2.194 -9.329 1.00 81.44 134 ILE A O 1
ATOM 1134 N N . ILE A 1 135 ? -6.937 -0.433 -10.444 1.00 83.19 135 ILE A N 1
ATOM 1135 C CA . ILE A 1 135 ? -7.868 0.543 -9.858 1.00 83.19 135 ILE A CA 1
ATOM 1136 C C . ILE A 1 135 ? -9.315 0.212 -10.217 1.00 83.19 135 ILE A C 1
ATOM 1138 O O . ILE A 1 135 ? -10.200 0.289 -9.367 1.00 83.19 135 ILE A O 1
ATOM 1142 N N . ASN A 1 136 ? -9.567 -0.237 -11.448 1.00 84.00 136 ASN A N 1
ATOM 1143 C CA . ASN A 1 136 ? -10.893 -0.714 -11.830 1.00 84.00 136 ASN A CA 1
ATOM 1144 C C . ASN A 1 136 ? -11.324 -1.948 -11.036 1.00 84.00 136 ASN A C 1
ATOM 1146 O O . ASN A 1 136 ? -12.498 -2.057 -10.694 1.00 84.00 136 ASN A O 1
ATOM 1150 N N . SER A 1 137 ? -10.394 -2.860 -10.740 1.00 87.31 137 SER A N 1
ATOM 1151 C CA . SER A 1 137 ? -10.683 -4.048 -9.931 1.00 87.31 137 SER A CA 1
ATOM 1152 C C . SER A 1 137 ? -10.933 -3.700 -8.462 1.00 87.31 137 SER A C 1
ATOM 1154 O O . SER A 1 137 ? -11.759 -4.346 -7.827 1.00 87.31 137 SER A O 1
ATOM 1156 N N . PHE A 1 138 ? -10.247 -2.685 -7.928 1.00 91.81 138 PHE A N 1
ATOM 1157 C CA . PHE A 1 138 ? -10.476 -2.172 -6.574 1.00 91.81 138 PHE A CA 1
ATOM 1158 C C . PHE A 1 138 ? -11.790 -1.374 -6.456 1.00 91.81 138 PHE A C 1
ATOM 1160 O O . PHE A 1 138 ? -12.461 -1.394 -5.424 1.00 91.81 138 PHE A O 1
ATOM 1167 N N . GLY A 1 139 ? -12.178 -0.698 -7.538 1.00 91.19 139 GLY A N 1
ATOM 1168 C CA . GLY A 1 139 ? -13.369 0.135 -7.627 1.00 91.19 139 GLY A CA 1
ATOM 1169 C C . GLY A 1 139 ? -13.018 1.620 -7.584 1.00 91.19 139 GLY A C 1
ATOM 1170 O O . GLY A 1 139 ? -12.523 2.136 -6.583 1.00 91.19 139 GLY A O 1
ATOM 1171 N N . ALA A 1 140 ? -13.333 2.337 -8.666 1.00 87.69 140 ALA A N 1
ATOM 1172 C CA . ALA A 1 140 ? -13.010 3.759 -8.811 1.00 87.69 140 ALA A CA 1
ATOM 1173 C C . ALA A 1 140 ? -13.648 4.647 -7.723 1.00 87.69 140 ALA A C 1
ATOM 1175 O O . ALA A 1 140 ? -13.056 5.641 -7.312 1.00 87.69 140 ALA A O 1
ATOM 1176 N N . GLU A 1 141 ? -14.837 4.283 -7.231 1.00 89.94 141 GLU A N 1
ATOM 1177 C CA . GLU A 1 141 ? -15.490 4.971 -6.108 1.00 89.94 141 GLU A CA 1
ATOM 1178 C C . GLU A 1 141 ? -14.700 4.846 -4.803 1.00 89.94 141 GLU A C 1
ATOM 1180 O O . GLU A 1 141 ? -14.468 5.856 -4.138 1.00 89.94 141 GLU A O 1
ATOM 1185 N N . ASN A 1 142 ? -14.230 3.639 -4.481 1.00 92.31 142 ASN A N 1
ATOM 1186 C CA . ASN A 1 142 ? -13.409 3.381 -3.297 1.00 92.31 142 ASN A CA 1
ATOM 1187 C C . ASN A 1 142 ? -12.050 4.075 -3.410 1.00 92.31 142 ASN A C 1
ATOM 1189 O O . ASN A 1 142 ? -11.580 4.703 -2.465 1.00 92.31 142 ASN A O 1
ATOM 1193 N N . TYR A 1 143 ? -11.436 4.025 -4.594 1.00 93.38 143 TYR A N 1
ATOM 1194 C CA . TYR A 1 143 ? -10.187 4.734 -4.852 1.00 93.38 143 TYR A CA 1
ATOM 1195 C C . TYR A 1 143 ? -10.338 6.239 -4.605 1.00 93.38 143 TYR A C 1
ATOM 1197 O O . TYR A 1 143 ? -9.531 6.852 -3.903 1.00 93.38 143 TYR A O 1
ATOM 1205 N N . ARG A 1 144 ? -11.405 6.841 -5.139 1.00 92.06 144 ARG A N 1
ATOM 1206 C CA . ARG A 1 144 ? -11.698 8.269 -4.986 1.00 92.06 144 ARG A CA 1
ATOM 1207 C C . ARG A 1 144 ? -11.993 8.657 -3.542 1.00 92.06 144 ARG A C 1
ATOM 1209 O O . ARG A 1 144 ? -11.515 9.698 -3.102 1.00 92.06 144 ARG A O 1
ATOM 1216 N N . SER A 1 145 ? -12.761 7.856 -2.805 1.00 93.25 145 SER A N 1
ATOM 1217 C CA . SER A 1 145 ? -13.113 8.181 -1.415 1.00 93.25 145 SER A CA 1
ATOM 1218 C C . SER A 1 145 ? -11.887 8.220 -0.497 1.00 93.25 145 SER A C 1
ATOM 1220 O O . SER A 1 145 ? -11.854 9.001 0.454 1.00 93.25 145 SER A O 1
ATOM 1222 N N . ILE A 1 146 ? -10.856 7.431 -0.813 1.00 95.38 146 ILE A N 1
ATOM 1223 C CA . ILE A 1 146 ? -9.623 7.339 -0.026 1.00 95.38 146 ILE A CA 1
ATOM 1224 C C . ILE A 1 146 ? -8.592 8.379 -0.468 1.00 95.38 146 ILE A C 1
ATOM 1226 O O . ILE A 1 146 ? -8.003 9.058 0.375 1.00 95.38 146 ILE A O 1
ATOM 1230 N N . THR A 1 147 ? -8.382 8.517 -1.779 1.00 94.06 147 THR A N 1
ATOM 1231 C CA . THR A 1 147 ? -7.325 9.373 -2.347 1.00 94.06 147 THR A CA 1
ATOM 1232 C C . THR A 1 147 ? -7.751 10.818 -2.575 1.00 94.06 147 THR A C 1
ATOM 1234 O O . THR A 1 147 ? -6.901 11.699 -2.677 1.00 94.06 147 THR A O 1
ATOM 1237 N N . GLY A 1 148 ? -9.054 11.079 -2.690 1.00 92.38 148 GLY A N 1
ATOM 1238 C CA . GLY A 1 148 ? -9.575 12.371 -3.130 1.00 92.38 148 GLY A CA 1
ATOM 1239 C C . GLY A 1 148 ? -9.300 12.682 -4.607 1.00 92.38 148 GLY A C 1
ATOM 1240 O O . GLY A 1 148 ? -9.502 13.822 -5.025 1.00 92.38 148 GLY 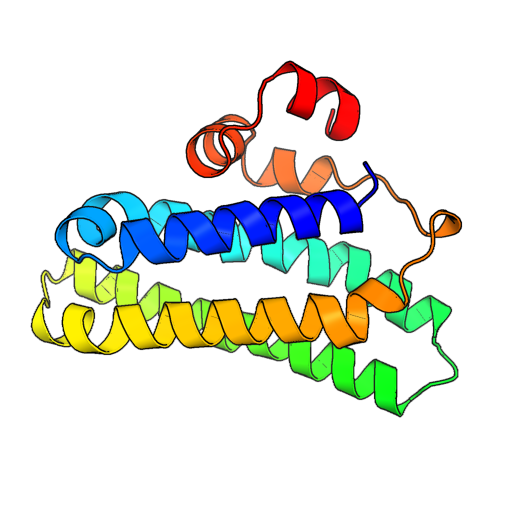A O 1
ATOM 1241 N N . ALA A 1 149 ? -8.837 11.708 -5.400 1.00 89.00 149 ALA A N 1
ATOM 1242 C CA . ALA A 1 149 ? -8.592 11.892 -6.827 1.00 89.00 149 ALA A CA 1
ATOM 1243 C C . ALA A 1 149 ? -9.892 12.250 -7.570 1.00 89.00 149 ALA A C 1
ATOM 1245 O O . ALA A 1 149 ? -10.939 11.636 -7.358 1.00 89.00 149 ALA A O 1
ATOM 1246 N N . SER A 1 150 ? -9.828 13.250 -8.453 1.00 85.31 150 SER A N 1
ATOM 1247 C CA . SER A 1 150 ? -10.984 13.662 -9.253 1.00 85.31 150 SER A CA 1
ATOM 1248 C C . SER A 1 150 ? -11.291 12.658 -10.362 1.00 85.31 150 SER A C 1
ATOM 1250 O O . SER A 1 150 ? -10.413 11.924 -10.814 1.00 85.31 150 SER A O 1
ATOM 1252 N N . ASP A 1 151 ? -12.523 12.687 -10.870 1.00 76.62 151 ASP A N 1
ATOM 1253 C CA . ASP A 1 151 ? -12.921 11.864 -12.018 1.00 76.62 151 ASP A CA 1
ATOM 1254 C C . ASP A 1 151 ? -12.079 12.160 -13.249 1.00 76.62 151 ASP A C 1
ATOM 1256 O O . ASP A 1 151 ? -11.762 11.247 -13.991 1.00 76.62 151 ASP A O 1
ATOM 1260 N N . GLU A 1 152 ? -11.673 13.413 -13.457 1.00 79.25 152 GLU A N 1
ATOM 1261 C CA . GLU A 1 152 ? -10.776 13.768 -14.554 1.00 79.25 152 GLU A CA 1
ATOM 1262 C C . GLU A 1 152 ? -9.393 13.142 -14.362 1.00 79.25 152 GLU A C 1
ATOM 1264 O O . GLU A 1 152 ? -8.823 12.621 -15.318 1.00 79.25 152 GLU A O 1
ATOM 1269 N N . MET A 1 153 ? -8.866 13.151 -13.133 1.00 77.75 153 MET A N 1
ATOM 1270 C CA . MET A 1 153 ? -7.594 12.506 -12.821 1.00 77.75 153 MET A CA 1
ATOM 1271 C C . MET A 1 153 ? -7.706 11.005 -13.103 1.00 77.75 153 MET A C 1
ATOM 1273 O O . MET A 1 153 ? -6.898 10.502 -13.880 1.00 77.75 153 MET A O 1
ATOM 1277 N N . ILE A 1 154 ? -8.761 10.356 -12.584 1.00 72.69 154 ILE A N 1
ATOM 1278 C CA . ILE A 1 154 ? -9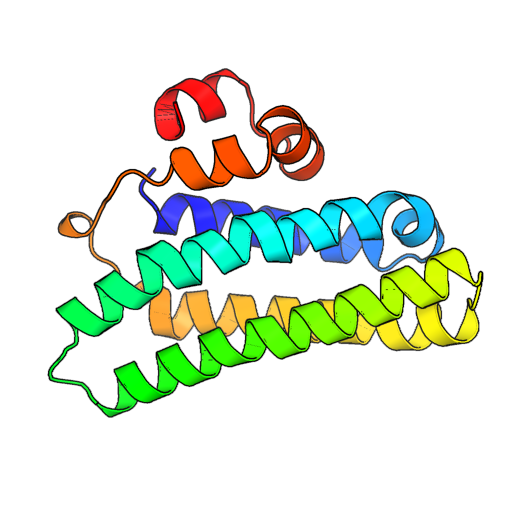.113 8.942 -12.805 1.00 72.69 154 ILE A CA 1
ATOM 1279 C C . ILE A 1 154 ? -9.282 8.639 -14.306 1.00 72.69 154 ILE A C 1
ATOM 1281 O O . ILE A 1 154 ? -8.675 7.715 -14.827 1.00 72.69 154 ILE A O 1
ATOM 1285 N N . LEU A 1 155 ? -10.033 9.445 -15.049 1.00 69.38 155 LEU A N 1
ATOM 1286 C CA . LEU A 1 155 ? -10.318 9.225 -16.469 1.00 69.38 155 LEU A CA 1
ATOM 1287 C C . LEU A 1 155 ? -9.094 9.418 -17.364 1.00 69.38 155 LEU A C 1
ATOM 1289 O O . LEU A 1 155 ? -8.929 8.692 -18.334 1.00 69.38 155 LEU A O 1
ATOM 1293 N N . LYS A 1 156 ? -8.262 10.419 -17.072 1.00 68.50 156 LYS A N 1
ATOM 1294 C CA . LYS A 1 156 ? -7.153 10.834 -17.940 1.00 68.50 156 LYS A CA 1
ATOM 1295 C C . LYS A 1 156 ? -5.908 9.970 -17.778 1.00 68.50 156 LYS A C 1
ATOM 1297 O O . LYS A 1 156 ? -5.132 9.843 -18.723 1.00 68.50 156 LYS A O 1
ATOM 1302 N N . TYR A 1 157 ? -5.690 9.442 -16.578 1.00 64.00 157 TYR A N 1
ATOM 1303 C CA . TYR A 1 157 ? -4.476 8.696 -16.245 1.00 64.00 157 TYR A CA 1
ATOM 1304 C C . TYR A 1 157 ? -4.749 7.245 -15.851 1.00 64.00 157 TYR A C 1
ATOM 1306 O O . TYR A 1 157 ? -3.804 6.466 -15.747 1.00 64.00 157 TYR A O 1
ATOM 1314 N N . TYR A 1 158 ? -6.021 6.875 -15.669 1.00 63.72 158 TYR A N 1
ATOM 1315 C CA . TYR A 1 158 ? -6.407 5.558 -15.176 1.00 63.72 158 TYR A CA 1
ATOM 1316 C C . TYR A 1 158 ? -7.567 4.911 -15.936 1.00 63.72 158 TYR A C 1
ATOM 1318 O O . TYR A 1 158 ? -7.790 3.729 -15.705 1.00 63.72 158 TYR A O 1
ATOM 1326 N N . LEU A 1 159 ? -8.289 5.598 -16.837 1.00 54.25 159 LEU A N 1
ATOM 1327 C CA . LEU A 1 159 ? -9.244 4.996 -17.783 1.00 54.25 159 LEU A CA 1
ATOM 1328 C C . LEU A 1 159 ? -8.726 5.121 -19.228 1.00 54.25 159 LEU A C 1
ATOM 1330 O O . LEU A 1 159 ? -9.185 4.300 -20.054 1.00 54.25 159 LEU A O 1
#

Radius of gyration: 16.02 Å; chains: 1; bounding box: 37×24×45 Å

Secondary structure (DSSP, 8-state):
--HHHHHHHHHHHHHHHHHHTTSHHHHHHHHHHHHHHIIIIIHHHIIIIIHHHHHHHTTT-HHHHHHHHHHHHHHHHHHHHHHHHHHHHHTT-HHHHHHHHHHHHHHHHHHHHHIIIIIGGG--GGG----HHHHHHH-HHHHHHHH---HHHHHHHH-

pLDDT: mean 93.32, std 7.76, range [54.25, 98.56]